Protein AF-A0A831LXU4-F1 (afdb_monomer)

Foldseek 3Di:
DQAPDPPCPDDDDDDDDPPDDDDCVPHDDDDDDLDDDDDDDYDPDDVRVVVVVVVVVVVVVVSVVVVD

pLDDT: mean 88.5, std 12.17, range [52.91, 98.12]

Solvent-accessible surface area (backbone atoms only — not comparable to full-atom values): 4930 Å² total; per-residue (Å²): 98,75,67,83,42,91,75,77,86,66,93,79,89,86,81,86,70,79,100,65,87,82,86,63,85,97,56,91,81,86,86,80,90,88,74,89,90,76,82,92,71,72,49,98,42,70,68,58,43,52,57,47,50,57,52,51,51,52,55,49,51,52,58,53,64,75,76,108

Organism: NCBI:txid1484053

Mean predicted aligned error: 5.19 Å

InterPro domains:
  IPR015865 Riboflavin kinase domain, bacterial/eukaryotic [PF01687] (1-63)
  IPR015865 Riboflavin kinase domain, bacterial/eukaryotic [SM00904] (1-65)
  IPR023465 Riboflavin kinase domain superfamily [G3DSA:2.40.30.30] (1-67)
  IPR023465 Riboflavin kinase domain superfamily [SSF82114] (1-65)
  IPR023468 Riboflavin kinase [PTHR22749] (1-64)

Radius of gyration: 13.98 Å; Cα contacts (8 Å, |Δi|>4): 21; chains: 1; bounding box: 34×29×28 Å

Structure (mmCIF, N/CA/C/O backbone):
data_AF-A0A831LXU4-F1
#
_entry.id   AF-A0A831LXU4-F1
#
loop_
_atom_site.group_PDB
_atom_site.id
_atom_site.type_symbol
_atom_site.label_atom_id
_atom_site.label_alt_id
_atom_site.label_comp_id
_atom_site.label_asym_id
_atom_site.label_entity_id
_atom_site.label_seq_id
_atom_site.pdbx_PDB_ins_code
_atom_site.Cartn_x
_atom_site.Cartn_y
_atom_site.Cartn_z
_atom_site.occupancy
_atom_site.B_iso_or_equiv
_atom_site.auth_seq_id
_atom_site.auth_comp_id
_atom_site.auth_asym_id
_atom_site.auth_atom_id
_atom_site.pdbx_PDB_mode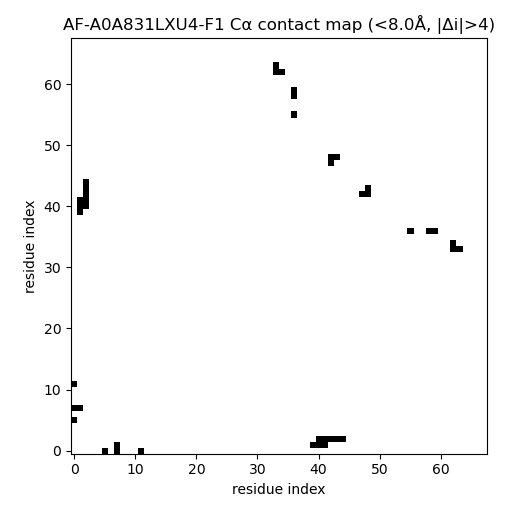l_num
ATOM 1 N N . ARG A 1 1 ? 8.567 9.853 -0.490 1.00 72.00 1 ARG A N 1
ATOM 2 C CA . ARG A 1 1 ? 8.418 9.500 0.953 1.00 72.00 1 ARG A CA 1
ATOM 3 C C . ARG A 1 1 ? 8.491 10.745 1.848 1.00 72.00 1 ARG A C 1
ATOM 5 O O . ARG A 1 1 ? 9.476 10.916 2.559 1.00 72.00 1 ARG A O 1
ATOM 12 N N . PRO A 1 2 ? 7.462 11.602 1.872 1.00 65.31 2 PRO A N 1
ATOM 13 C CA . PRO A 1 2 ? 7.517 12.906 2.551 1.00 65.31 2 PRO A CA 1
ATOM 14 C C . PRO A 1 2 ? 7.769 12.828 4.070 1.00 65.31 2 PRO A C 1
ATOM 16 O O . PRO A 1 2 ? 8.299 13.775 4.650 1.00 65.31 2 PRO A O 1
ATOM 19 N N . THR A 1 3 ? 7.415 11.705 4.703 1.00 74.81 3 THR A N 1
ATOM 20 C CA . THR A 1 3 ? 7.554 11.486 6.153 1.00 74.81 3 THR A CA 1
ATOM 21 C C . THR A 1 3 ? 8.917 10.910 6.558 1.00 74.81 3 THR A C 1
ATOM 23 O O . THR A 1 3 ? 9.395 11.210 7.645 1.00 74.81 3 THR A O 1
ATOM 26 N N . PHE A 1 4 ? 9.569 10.120 5.696 1.00 71.81 4 PHE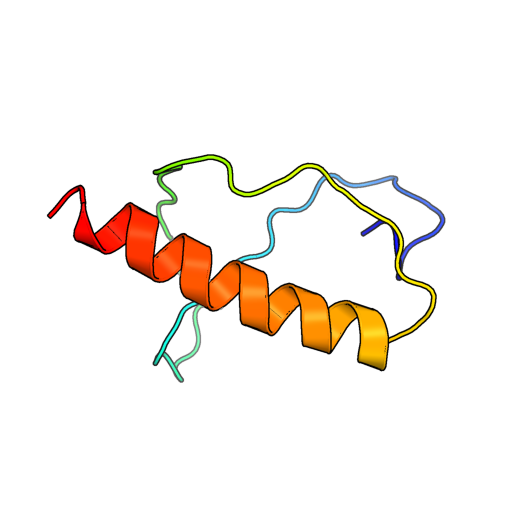 A N 1
ATOM 27 C CA . PHE A 1 4 ? 10.812 9.404 6.040 1.00 71.81 4 PHE A CA 1
ATOM 28 C C . PHE A 1 4 ? 12.038 9.840 5.238 1.00 71.81 4 PHE A C 1
ATOM 30 O O . PHE A 1 4 ? 13.154 9.687 5.722 1.00 71.81 4 PHE A O 1
ATOM 37 N N . ASN A 1 5 ? 11.862 10.383 4.032 1.00 68.31 5 ASN A N 1
ATOM 38 C CA . ASN A 1 5 ? 12.972 10.825 3.199 1.00 68.31 5 ASN A CA 1
ATOM 39 C C . ASN A 1 5 ? 12.872 12.333 2.941 1.00 68.31 5 ASN A C 1
ATOM 41 O O . ASN A 1 5 ? 11.935 12.800 2.294 1.00 68.31 5 ASN A O 1
ATOM 45 N N . LYS A 1 6 ? 13.841 13.084 3.477 1.00 61.03 6 LYS A N 1
ATOM 46 C CA . LYS A 1 6 ? 13.948 14.541 3.312 1.00 61.03 6 LYS A CA 1
ATOM 47 C C . LYS A 1 6 ? 14.639 14.943 1.997 1.00 61.03 6 LYS A C 1
ATOM 49 O O . LYS A 1 6 ? 14.430 16.069 1.563 1.00 61.03 6 LYS A O 1
ATOM 54 N N . ASN A 1 7 ? 15.368 14.024 1.352 1.00 58.12 7 ASN A N 1
ATOM 55 C CA . ASN A 1 7 ? 16.035 14.220 0.058 1.00 58.12 7 ASN A CA 1
ATOM 56 C C . ASN A 1 7 ? 15.282 13.409 -1.007 1.00 58.12 7 ASN A C 1
ATOM 58 O O . ASN A 1 7 ? 15.495 12.208 -1.185 1.00 58.12 7 ASN A O 1
ATOM 62 N N . ALA A 1 8 ? 14.300 14.050 -1.635 1.00 59.41 8 ALA A N 1
ATOM 63 C CA . ALA A 1 8 ? 13.309 13.434 -2.515 1.00 59.41 8 ALA A CA 1
ATOM 64 C C . ALA A 1 8 ? 13.842 13.135 -3.933 1.00 59.41 8 ALA A C 1
ATOM 66 O O . ALA A 1 8 ? 13.154 13.395 -4.916 1.00 59.41 8 ALA A O 1
ATOM 67 N N . ASP A 1 9 ? 15.043 12.570 -4.049 1.00 61.66 9 ASP A N 1
ATOM 68 C CA . ASP A 1 9 ? 15.734 12.453 -5.343 1.00 61.66 9 ASP A CA 1
ATOM 69 C C . ASP A 1 9 ? 15.265 11.264 -6.201 1.00 61.66 9 ASP A C 1
ATOM 71 O O . ASP A 1 9 ? 15.696 11.106 -7.340 1.00 61.66 9 ASP A O 1
ATOM 75 N N . SER A 1 10 ? 14.334 10.436 -5.712 1.00 69.62 10 SER A N 1
ATOM 76 C CA . SER A 1 10 ? 13.712 9.378 -6.519 1.00 69.62 10 SER A CA 1
ATOM 77 C C . SER A 1 10 ? 12.205 9.269 -6.286 1.00 69.62 10 SER A C 1
ATOM 79 O O . SER A 1 10 ? 11.718 9.098 -5.162 1.00 69.62 10 SER A O 1
ATOM 81 N N . ARG A 1 11 ? 11.444 9.347 -7.385 1.00 77.06 11 ARG A N 1
ATOM 82 C CA . ARG A 1 11 ? 10.039 8.928 -7.408 1.00 77.06 11 ARG A CA 1
ATOM 83 C C . ARG A 1 11 ? 10.000 7.419 -7.192 1.00 77.06 11 ARG A C 1
ATOM 85 O O . ARG A 1 11 ? 10.724 6.681 -7.851 1.00 77.06 11 ARG A O 1
ATOM 92 N N . SER A 1 12 ? 9.164 6.975 -6.266 1.00 84.62 12 SER A N 1
ATOM 93 C CA . SER A 1 12 ? 8.960 5.562 -5.946 1.00 84.62 12 SER A CA 1
ATOM 94 C C . SER A 1 12 ? 7.472 5.252 -5.986 1.00 84.62 12 SER A C 1
ATOM 96 O O . SER A 1 12 ? 6.648 6.112 -5.676 1.00 84.62 12 SER A O 1
ATOM 98 N N . ILE A 1 13 ? 7.14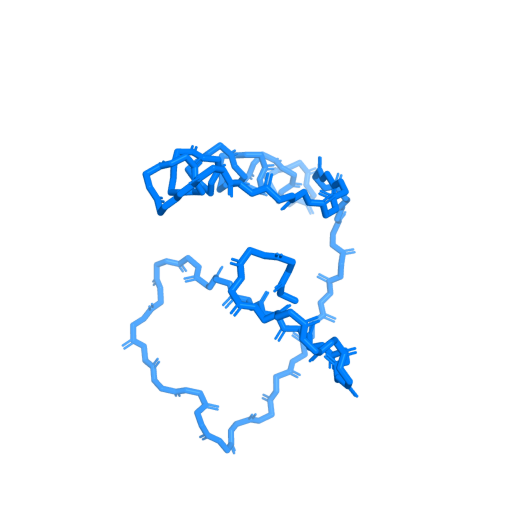5 4.023 -6.375 1.00 88.25 13 ILE A N 1
ATOM 99 C CA . ILE A 1 13 ? 5.813 3.453 -6.208 1.00 88.25 13 ILE A CA 1
ATOM 100 C C . ILE A 1 13 ? 5.915 2.450 -5.065 1.00 88.25 13 ILE A C 1
ATOM 102 O O . ILE A 1 13 ? 6.773 1.570 -5.079 1.00 88.25 13 ILE A O 1
ATOM 106 N N . GLU A 1 14 ? 5.055 2.607 -4.067 1.00 90.44 14 GLU A N 1
ATOM 107 C CA . GLU A 1 14 ? 4.940 1.699 -2.932 1.00 90.44 14 GLU A CA 1
ATOM 108 C C . GLU A 1 14 ? 3.536 1.116 -2.932 1.00 90.44 14 GLU A C 1
ATOM 110 O O . GLU A 1 14 ? 2.553 1.854 -2.997 1.00 90.44 14 GLU A O 1
ATOM 115 N N . VAL A 1 15 ? 3.450 -0.210 -2.872 1.00 92.12 15 VAL A N 1
ATOM 116 C CA . VAL A 1 15 ? 2.184 -0.938 -2.913 1.00 92.12 15 VAL A CA 1
ATOM 117 C C . VAL A 1 15 ? 2.078 -1.773 -1.650 1.00 92.12 15 VAL A C 1
ATOM 119 O O . VAL A 1 15 ? 2.967 -2.562 -1.341 1.00 92.12 15 VAL A O 1
ATOM 122 N N . HIS A 1 16 ? 0.979 -1.604 -0.921 1.00 93.56 16 HIS A N 1
ATOM 123 C CA . HIS A 1 16 ? 0.598 -2.529 0.135 1.00 93.56 16 HIS A CA 1
ATOM 124 C C . HIS A 1 16 ? -0.428 -3.505 -0.441 1.00 93.56 16 HIS A C 1
ATOM 126 O O . HIS A 1 16 ? -1.574 -3.132 -0.678 1.00 93.56 16 HIS A O 1
ATOM 132 N N . ILE A 1 17 ? 0.007 -4.737 -0.704 1.00 93.38 17 ILE A N 1
ATOM 133 C CA . ILE A 1 17 ? -0.856 -5.806 -1.210 1.00 93.38 17 ILE A CA 1
ATOM 134 C C . ILE A 1 17 ? -1.600 -6.408 -0.016 1.00 93.38 17 ILE A C 1
ATOM 136 O O . ILE A 1 17 ? -0.975 -6.823 0.961 1.00 93.38 17 ILE A O 1
ATOM 140 N N . PHE A 1 18 ? -2.931 -6.399 -0.059 1.00 93.12 18 PHE A N 1
ATOM 141 C CA . PHE A 1 18 ? -3.750 -6.947 1.020 1.00 93.12 18 PHE A CA 1
ATOM 142 C C . PHE A 1 18 ? -3.762 -8.474 0.979 1.00 93.12 18 PHE A C 1
ATOM 144 O O . PHE A 1 18 ? -3.760 -9.062 -0.098 1.00 93.12 18 PHE A O 1
ATOM 151 N N . ASP A 1 19 ? -3.776 -9.085 2.167 1.00 92.94 19 ASP A N 1
ATOM 152 C CA . ASP A 1 19 ? -3.917 -10.532 2.379 1.00 92.94 19 ASP A CA 1
ATOM 153 C C . ASP A 1 19 ? -2.922 -11.392 1.568 1.00 92.94 19 ASP A C 1
ATOM 155 O O . ASP A 1 19 ? -3.197 -12.533 1.211 1.00 92.94 19 ASP A O 1
ATOM 159 N N . PHE A 1 20 ? -1.736 -10.834 1.305 1.00 94.88 20 PHE A N 1
ATOM 160 C CA . PHE A 1 20 ? -0.641 -11.456 0.567 1.00 94.88 20 PHE A CA 1
ATOM 161 C C . PHE A 1 20 ? 0.601 -11.562 1.457 1.00 94.88 20 PHE A C 1
ATOM 163 O O . PHE A 1 20 ? 0.960 -10.602 2.143 1.00 94.88 20 PHE A O 1
ATOM 170 N N . SER A 1 21 ? 1.259 -12.723 1.445 1.00 95.31 21 SER A N 1
ATOM 171 C CA . SER A 1 21 ? 2.392 -13.032 2.332 1.00 95.31 21 SER A CA 1
ATOM 172 C C . SER A 1 21 ? 3.605 -13.646 1.628 1.00 95.31 21 SER A C 1
ATOM 174 O O . SER A 1 21 ? 4.515 -14.112 2.310 1.00 95.31 21 SER A O 1
ATOM 176 N N . ASP A 1 22 ? 3.620 -13.660 0.296 1.00 93.88 22 ASP A N 1
ATOM 177 C CA . ASP A 1 22 ? 4.725 -14.210 -0.495 1.00 93.88 22 ASP A CA 1
ATOM 178 C C . ASP A 1 22 ? 5.742 -13.133 -0.909 1.00 93.88 22 ASP A C 1
ATOM 180 O O . ASP A 1 22 ? 5.585 -11.939 -0.645 1.00 93.88 22 ASP A O 1
ATOM 184 N N . ASP A 1 23 ? 6.812 -13.576 -1.566 1.00 94.19 23 ASP A N 1
ATOM 185 C CA . ASP A 1 23 ? 7.881 -12.726 -2.078 1.00 94.19 23 ASP A CA 1
ATOM 186 C C . ASP A 1 23 ? 7.685 -12.391 -3.570 1.00 94.19 23 ASP A C 1
ATOM 188 O O . ASP A 1 23 ? 7.416 -13.263 -4.402 1.00 94.19 23 ASP A O 1
ATOM 192 N N . LEU A 1 24 ? 7.856 -11.113 -3.912 1.00 94.25 24 LEU A N 1
ATOM 193 C CA . LEU A 1 24 ? 7.780 -10.579 -5.273 1.00 94.25 24 LEU A CA 1
ATOM 194 C C . LEU A 1 24 ? 9.128 -10.058 -5.801 1.00 94.25 24 LEU A C 1
ATOM 196 O O . LEU A 1 24 ? 9.171 -9.478 -6.888 1.00 94.25 24 LEU A O 1
ATOM 200 N N . TYR A 1 25 ? 10.242 -10.256 -5.086 1.00 94.62 25 TYR A N 1
ATOM 201 C CA . TYR A 1 25 ? 11.566 -9.900 -5.595 1.00 94.62 25 TYR A CA 1
ATOM 202 C C . TYR A 1 25 ? 11.843 -10.614 -6.925 1.00 94.62 25 TYR A C 1
ATOM 204 O O . TYR A 1 25 ? 11.649 -11.822 -7.075 1.00 94.62 25 TYR A O 1
ATOM 212 N N . ASN A 1 26 ? 12.318 -9.841 -7.907 1.00 94.94 26 ASN A N 1
ATOM 213 C CA . ASN A 1 26 ? 12.600 -10.291 -9.275 1.00 94.94 26 ASN A CA 1
ATOM 214 C C . ASN A 1 26 ? 11.382 -10.853 -10.033 1.00 94.94 26 ASN A C 1
ATOM 216 O O . ASN A 1 26 ? 11.551 -11.558 -11.029 1.00 94.94 26 ASN A O 1
ATOM 220 N N . LYS A 1 27 ? 10.158 -10.559 -9.581 1.00 94.62 27 LYS A N 1
ATOM 221 C CA . LYS A 1 27 ? 8.930 -10.859 -10.320 1.00 94.62 27 LYS A CA 1
ATOM 222 C C . LYS A 1 27 ? 8.496 -9.638 -11.120 1.00 94.62 27 LYS A C 1
ATOM 224 O O . LYS A 1 27 ? 8.578 -8.507 -10.646 1.00 94.62 27 LYS A O 1
ATOM 229 N N . GLU A 1 28 ? 8.011 -9.877 -12.331 1.00 94.88 28 GLU A N 1
ATOM 230 C CA . GLU A 1 28 ? 7.318 -8.853 -13.101 1.00 94.88 28 GLU A CA 1
ATOM 231 C C . GLU A 1 28 ? 5.890 -8.710 -12.567 1.00 94.88 28 GLU A C 1
ATOM 233 O O . GLU A 1 28 ? 5.192 -9.705 -12.365 1.00 94.88 28 GLU A O 1
ATOM 238 N N . ILE A 1 29 ? 5.471 -7.473 -12.310 1.00 93.50 29 ILE A N 1
ATOM 239 C CA . ILE A 1 29 ? 4.128 -7.153 -11.827 1.00 93.50 29 ILE A CA 1
ATOM 240 C C . ILE A 1 29 ? 3.531 -6.037 -12.678 1.00 93.50 29 ILE A C 1
ATOM 242 O O . ILE A 1 29 ? 4.228 -5.121 -13.112 1.00 93.50 29 ILE A O 1
ATOM 246 N N . THR A 1 30 ? 2.220 -6.089 -12.884 1.00 94.88 30 THR A N 1
ATOM 247 C CA . THR A 1 30 ? 1.461 -5.025 -13.545 1.00 94.88 30 THR A CA 1
ATOM 248 C C . THR A 1 30 ? 0.648 -4.265 -12.508 1.00 94.88 30 THR A C 1
ATOM 250 O O . THR A 1 30 ? 0.009 -4.867 -11.648 1.00 94.88 30 THR A O 1
ATOM 253 N N . LEU A 1 31 ? 0.659 -2.935 -12.594 1.00 92.94 31 LEU A N 1
ATOM 254 C CA . LEU A 1 31 ? -0.121 -2.059 -11.726 1.00 92.94 31 LEU A CA 1
ATOM 255 C C . LEU A 1 31 ? -1.204 -1.350 -12.533 1.00 92.94 31 LEU A C 1
ATOM 257 O O . LEU A 1 31 ? -0.938 -0.827 -13.614 1.00 92.94 31 LEU A O 1
ATOM 261 N N . VAL A 1 32 ? -2.408 -1.290 -11.968 1.00 94.00 32 VAL A N 1
ATOM 262 C CA . VAL A 1 32 ? -3.540 -0.541 -12.519 1.00 94.00 32 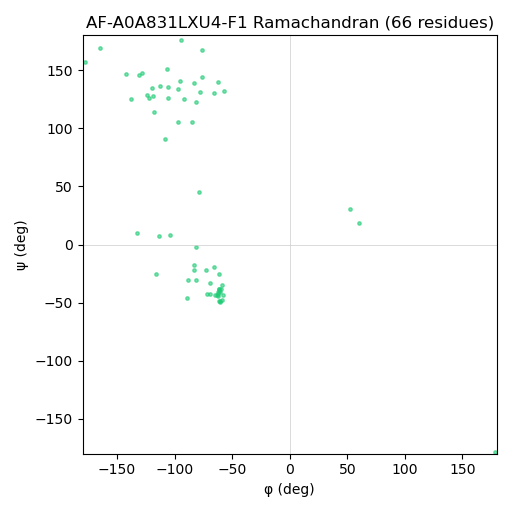VAL A CA 1
ATOM 263 C C . VAL A 1 32 ? -4.035 0.433 -11.458 1.00 94.00 32 VAL A C 1
ATOM 265 O O . VAL A 1 32 ? -4.288 0.053 -10.316 1.00 94.00 32 VAL A O 1
ATOM 268 N N . PHE A 1 33 ? -4.176 1.702 -11.829 1.00 93.62 33 PHE A N 1
ATOM 269 C CA . PHE A 1 33 ? -4.735 2.723 -10.949 1.00 93.62 33 PHE A CA 1
ATOM 270 C C . PHE A 1 33 ? -6.263 2.708 -11.054 1.00 93.62 33 PHE A C 1
ATOM 272 O O . PHE A 1 33 ? -6.813 3.182 -12.043 1.00 93.62 33 PHE A O 1
ATOM 279 N N . ALA A 1 34 ? -6.944 2.172 -10.037 1.00 94.56 34 ALA A N 1
ATOM 280 C CA . ALA A 1 34 ? -8.410 2.089 -10.011 1.00 94.56 34 ALA A CA 1
ATOM 281 C C . ALA A 1 34 ? -9.090 3.399 -9.570 1.00 94.56 34 ALA A C 1
ATOM 283 O O . ALA A 1 34 ? -10.192 3.717 -10.003 1.00 94.56 34 ALA A O 1
ATOM 284 N N . GLY A 1 35 ? -8.437 4.181 -8.708 1.00 94.75 35 GLY A N 1
ATOM 285 C CA . GLY A 1 35 ? -8.978 5.439 -8.205 1.00 94.75 35 GLY A CA 1
ATOM 286 C C . GLY A 1 35 ? -8.004 6.153 -7.273 1.00 94.75 35 GLY A C 1
ATOM 287 O O . GLY A 1 35 ? -7.109 5.538 -6.692 1.00 94.75 35 GLY A O 1
ATOM 288 N N . LYS A 1 36 ? -8.165 7.473 -7.134 1.00 95.56 36 LYS A N 1
ATOM 289 C CA . LYS A 1 36 ? -7.349 8.299 -6.232 1.00 95.56 36 LYS A CA 1
ATOM 290 C C . LYS A 1 36 ? -8.032 8.404 -4.867 1.00 95.56 36 LYS A C 1
ATOM 292 O O . LYS A 1 36 ? -9.159 8.874 -4.789 1.00 95.56 36 LYS A O 1
ATOM 297 N N . ILE A 1 37 ? -7.321 8.041 -3.797 1.00 97.06 37 ILE A N 1
ATOM 298 C CA . ILE A 1 37 ? -7.820 8.151 -2.412 1.00 97.06 37 ILE A CA 1
ATOM 299 C C . ILE A 1 37 ? -7.490 9.523 -1.806 1.00 97.06 37 ILE A C 1
ATOM 301 O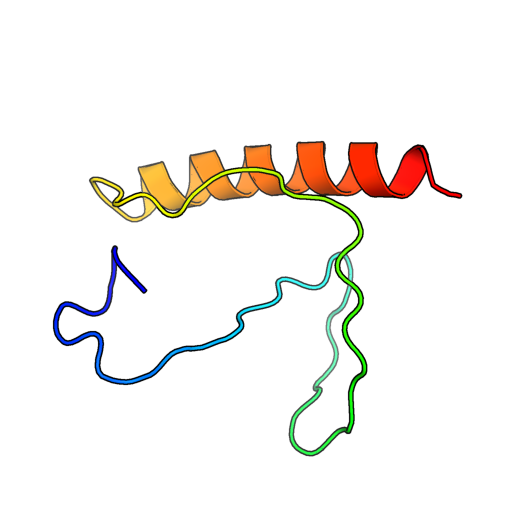 O . ILE A 1 37 ? -8.345 10.152 -1.192 1.00 97.06 37 ILE A O 1
ATOM 305 N N . ARG A 1 38 ? -6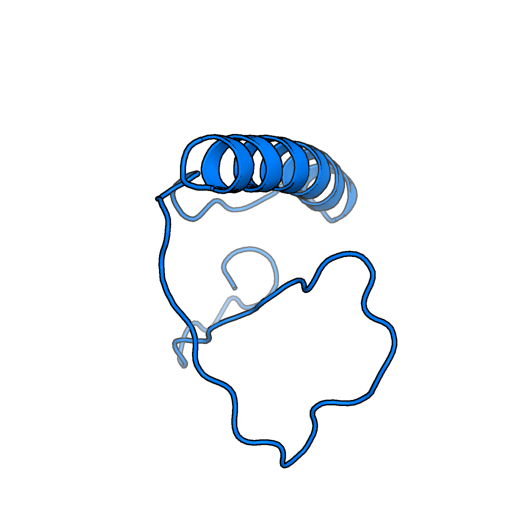.245 9.999 -1.960 1.00 96.62 38 ARG A N 1
ATOM 306 C CA . ARG A 1 38 ? -5.778 11.284 -1.408 1.00 96.62 38 ARG A CA 1
ATOM 307 C C . ARG A 1 38 ? -4.463 11.747 -2.032 1.00 96.62 38 ARG A C 1
ATOM 309 O O . ARG A 1 38 ? -3.785 10.969 -2.698 1.00 96.62 38 ARG A O 1
ATOM 316 N N . ASP A 1 39 ? -4.090 12.993 -1.760 1.00 94.88 39 ASP A N 1
ATOM 317 C CA . ASP A 1 39 ? -2.750 13.519 -2.033 1.00 94.88 39 ASP A CA 1
ATOM 318 C C . ASP A 1 39 ? -1.704 13.036 -1.011 1.00 94.88 39 ASP A C 1
ATOM 320 O O . ASP A 1 39 ? -2.018 12.472 0.051 1.00 94.88 39 ASP A O 1
ATOM 324 N N . GLU A 1 40 ? -0.429 13.252 -1.342 1.00 91.00 40 GLU A N 1
ATOM 325 C CA . GLU A 1 40 ? 0.676 13.048 -0.409 1.00 91.00 40 GLU A CA 1
ATOM 326 C C . GLU A 1 40 ? 0.561 13.992 0.793 1.00 91.00 40 GLU A C 1
ATOM 328 O O . GLU A 1 40 ? 0.237 15.169 0.662 1.00 91.00 40 GLU A O 1
ATOM 333 N N . GLN A 1 41 ? 0.872 13.480 1.983 1.00 90.75 41 GLN A N 1
ATOM 334 C CA . GLN A 1 41 ? 0.865 14.265 3.213 1.00 90.75 41 GLN A CA 1
ATOM 335 C C . GLN A 1 41 ? 2.031 13.849 4.111 1.00 90.75 41 GLN A C 1
ATOM 337 O O . GLN A 1 41 ? 2.427 12.679 4.137 1.00 90.75 41 GLN A O 1
ATOM 342 N N . LYS A 1 42 ? 2.580 14.812 4.854 1.00 91.12 42 LYS A N 1
ATOM 343 C CA . LYS A 1 42 ? 3.526 14.545 5.942 1.00 91.12 42 LYS A CA 1
ATOM 344 C C . LYS A 1 42 ? 2.744 14.191 7.198 1.00 91.12 42 LYS A C 1
ATOM 346 O O . LYS A 1 42 ? 1.757 14.848 7.512 1.00 91.12 42 LYS A O 1
ATOM 351 N N . PHE A 1 43 ? 3.223 13.202 7.941 1.00 94.62 43 PHE A N 1
ATOM 352 C CA . PHE A 1 43 ? 2.668 12.862 9.248 1.00 94.62 43 PHE A CA 1
ATOM 353 C C . PHE A 1 43 ? 3.615 13.299 10.359 1.00 94.62 43 PHE A C 1
ATOM 355 O O . PHE A 1 43 ? 4.831 13.315 10.176 1.00 94.62 43 PHE A O 1
ATOM 362 N N . SER A 1 44 ? 3.053 13.620 11.524 1.00 92.81 44 SER A N 1
ATOM 363 C CA . SER A 1 44 ? 3.819 13.978 12.724 1.00 92.81 44 SER A CA 1
ATOM 364 C C . SER A 1 44 ? 4.644 12.816 13.285 1.00 92.81 44 SER A C 1
ATOM 366 O O . SER A 1 44 ? 5.592 13.044 14.028 1.00 92.81 44 SER A O 1
ATOM 368 N N . GLY A 1 45 ? 4.302 11.576 12.926 1.00 93.12 45 GLY A N 1
ATOM 369 C CA . GLY A 1 45 ? 5.013 10.381 13.358 1.00 93.12 45 GLY A CA 1
ATOM 370 C C . GLY A 1 45 ? 4.387 9.094 12.829 1.00 93.12 45 GLY A C 1
ATOM 371 O O . GLY A 1 45 ? 3.390 9.112 12.099 1.00 93.12 45 GLY A O 1
ATOM 372 N N . VAL A 1 46 ? 4.982 7.966 13.223 1.00 93.50 46 VAL A N 1
ATOM 373 C CA . VAL A 1 46 ? 4.604 6.620 12.762 1.00 93.50 46 VAL A CA 1
ATOM 374 C C . VAL A 1 46 ? 3.166 6.271 13.141 1.00 93.50 46 VAL A C 1
ATOM 376 O O . VAL A 1 46 ? 2.437 5.730 12.317 1.00 93.50 46 VAL A O 1
ATOM 379 N N . GLU A 1 47 ? 2.719 6.630 14.345 1.00 96.38 47 GLU A N 1
ATOM 380 C CA . GLU A 1 47 ? 1.350 6.354 14.799 1.00 96.38 47 GLU A CA 1
ATOM 381 C C . GLU A 1 47 ? 0.299 7.074 13.945 1.00 96.38 47 GLU A C 1
ATOM 383 O O . GLU A 1 47 ? -0.703 6.479 13.540 1.00 96.38 47 GLU A O 1
ATOM 388 N N . ALA A 1 48 ? 0.550 8.346 13.615 1.00 96.50 48 ALA A N 1
ATOM 389 C CA . ALA A 1 48 ? -0.329 9.139 12.762 1.00 96.50 48 ALA A CA 1
ATOM 390 C C . ALA A 1 48 ? -0.389 8.569 11.336 1.00 96.50 48 ALA A C 1
ATOM 392 O O . ALA A 1 48 ? -1.478 8.420 10.779 1.00 96.50 48 ALA A O 1
ATOM 393 N N . LEU A 1 49 ? 0.764 8.178 10.780 1.00 95.75 49 LEU A N 1
ATOM 394 C CA . LEU A 1 49 ? 0.839 7.494 9.490 1.00 95.75 49 LEU A CA 1
ATOM 395 C C . LEU A 1 49 ? 0.068 6.167 9.516 1.00 95.75 49 LEU A C 1
ATOM 397 O O . LEU A 1 49 ? -0.765 5.930 8.647 1.00 95.75 49 LEU A O 1
ATOM 401 N N . ALA A 1 50 ? 0.292 5.320 10.522 1.00 95.94 50 ALA A N 1
ATOM 402 C CA . ALA A 1 50 ? -0.369 4.022 10.644 1.00 95.94 50 ALA A CA 1
ATOM 403 C C . ALA A 1 50 ? -1.894 4.166 10.748 1.00 95.94 50 ALA A C 1
ATOM 405 O O . ALA A 1 50 ? -2.640 3.418 10.113 1.00 95.94 50 ALA A O 1
ATOM 406 N N . LYS A 1 51 ? -2.378 5.159 11.506 1.00 97.75 51 LYS A N 1
ATOM 407 C CA . LYS A 1 51 ? -3.811 5.468 11.593 1.00 97.75 51 LYS A CA 1
ATOM 408 C C . LYS A 1 51 ? -4.384 5.883 10.239 1.00 97.75 51 LYS A C 1
ATOM 410 O O . LYS A 1 51 ? -5.490 5.461 9.906 1.00 97.75 51 LYS A O 1
ATOM 415 N N . GLN A 1 52 ? -3.652 6.680 9.461 1.00 97.69 52 GLN A N 1
ATOM 416 C CA . GLN A 1 52 ? -4.097 7.065 8.126 1.00 97.69 52 GLN A CA 1
ATOM 417 C C . GLN A 1 52 ? -4.082 5.880 7.156 1.00 97.69 52 GLN A C 1
ATOM 419 O O . GLN A 1 52 ? -5.067 5.683 6.457 1.00 97.69 52 GLN A O 1
ATOM 424 N N . LEU A 1 53 ? -3.045 5.039 7.172 1.00 96.75 53 LEU A N 1
ATOM 425 C CA . LEU A 1 53 ? -2.971 3.846 6.321 1.00 96.75 53 LEU A CA 1
ATOM 426 C C . LEU A 1 53 ? -4.138 2.877 6.565 1.00 96.75 53 LEU A C 1
ATOM 428 O O . LEU A 1 53 ? -4.649 2.286 5.619 1.00 96.75 53 LEU A O 1
ATOM 432 N N . LYS A 1 54 ? -4.626 2.757 7.810 1.00 97.38 54 LYS A N 1
ATOM 433 C CA . LYS A 1 54 ? -5.845 1.982 8.111 1.00 97.38 54 LYS A CA 1
ATOM 434 C C . LYS A 1 54 ? -7.087 2.543 7.410 1.00 97.38 54 LYS A C 1
ATOM 436 O O . LYS A 1 54 ? -7.913 1.768 6.945 1.00 97.38 54 LYS A O 1
ATOM 441 N N . ARG A 1 55 ? -7.218 3.871 7.322 1.00 98.12 55 ARG A N 1
ATOM 442 C CA . ARG A 1 55 ? -8.319 4.532 6.596 1.00 98.12 55 ARG A CA 1
ATOM 443 C C . ARG A 1 55 ? -8.158 4.378 5.087 1.00 98.12 55 ARG A C 1
ATOM 445 O O . ARG A 1 55 ? -9.128 4.065 4.409 1.00 98.12 55 ARG A O 1
ATOM 452 N N . ASP A 1 56 ? -6.930 4.536 4.594 1.00 97.62 56 ASP A N 1
ATOM 453 C CA . ASP A 1 56 ? -6.600 4.352 3.180 1.00 97.62 56 ASP A CA 1
ATOM 454 C C . ASP A 1 56 ? -6.927 2.913 2.729 1.00 97.62 56 ASP A C 1
ATOM 456 O O . ASP A 1 56 ? -7.476 2.729 1.648 1.00 97.62 56 ASP A O 1
ATOM 460 N N . LYS A 1 57 ? -6.686 1.898 3.577 1.00 96.88 57 LYS A N 1
ATOM 461 C CA . LYS A 1 57 ? -7.088 0.504 3.309 1.00 96.88 57 LYS A CA 1
ATOM 462 C C . 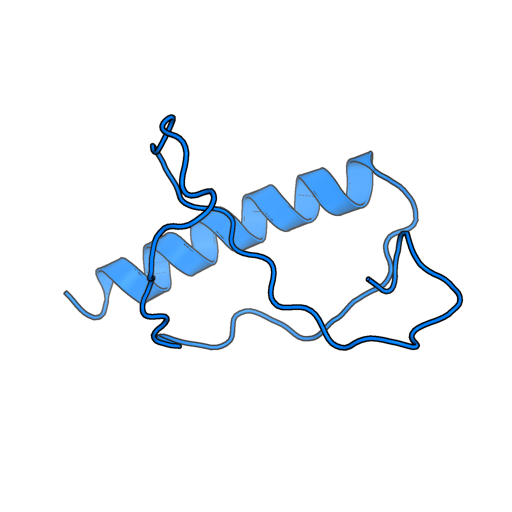LYS A 1 57 ? -8.599 0.357 3.114 1.00 96.88 57 LYS A C 1
ATOM 464 O O . LYS A 1 57 ? -9.013 -0.284 2.155 1.00 96.88 57 LYS A O 1
ATOM 469 N N . VAL A 1 58 ? -9.413 0.934 4.001 1.00 97.31 58 VAL A N 1
ATOM 470 C CA . VAL A 1 58 ? -10.884 0.854 3.896 1.00 97.31 58 VAL A CA 1
ATOM 471 C C . VAL A 1 58 ? -11.366 1.505 2.598 1.00 97.31 58 VAL A C 1
ATOM 473 O O . VAL A 1 58 ? -12.072 0.861 1.830 1.00 97.31 58 VAL A O 1
ATOM 476 N N . ALA A 1 59 ? -10.899 2.720 2.297 1.00 97.19 59 ALA A N 1
ATOM 477 C CA . ALA A 1 59 ? -11.259 3.420 1.063 1.00 97.19 59 ALA A CA 1
ATOM 478 C C . ALA A 1 59 ? -10.820 2.658 -0.203 1.00 97.19 59 ALA A C 1
ATOM 480 O O . ALA A 1 59 ? -11.550 2.618 -1.190 1.00 97.19 59 ALA A O 1
ATOM 481 N N . ALA A 1 60 ? -9.641 2.025 -0.182 1.00 96.75 60 ALA A N 1
ATOM 482 C CA . ALA A 1 60 ? -9.176 1.196 -1.292 1.00 96.75 60 ALA A CA 1
ATOM 483 C C . ALA A 1 60 ? -10.104 -0.004 -1.535 1.00 96.75 60 ALA A C 1
ATOM 485 O O . ALA A 1 60 ? -10.460 -0.274 -2.679 1.00 96.75 60 ALA A O 1
ATOM 486 N N . ILE A 1 61 ? -10.523 -0.697 -0.470 1.00 95.31 61 ILE A N 1
ATOM 487 C CA . ILE A 1 61 ? -11.454 -1.832 -0.561 1.00 95.31 61 ILE A CA 1
ATOM 488 C C . ILE A 1 61 ? -12.808 -1.379 -1.118 1.00 95.31 61 ILE A C 1
ATOM 490 O O . ILE A 1 61 ? -13.359 -2.052 -1.986 1.00 95.31 61 ILE A O 1
ATOM 494 N N . GLU A 1 62 ? -13.326 -0.233 -0.675 1.00 95.81 62 GLU A N 1
ATOM 495 C CA . GLU A 1 62 ? -14.574 0.338 -1.197 1.00 95.81 62 GLU A CA 1
ATOM 496 C C . GLU A 1 62 ? -14.479 0.646 -2.700 1.00 95.81 62 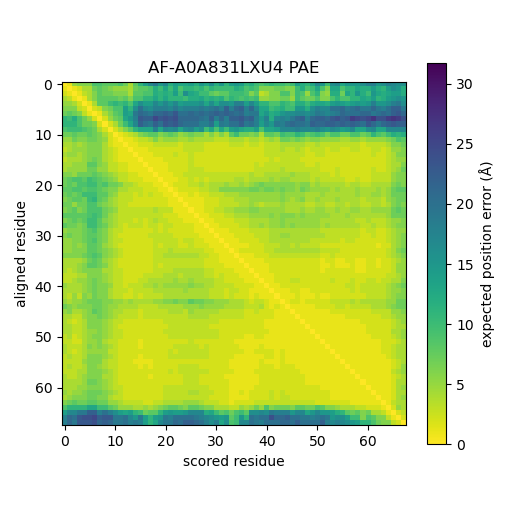GLU A C 1
ATOM 498 O O . GLU A 1 62 ? -15.333 0.206 -3.466 1.00 95.81 62 GLU A O 1
ATOM 503 N N . ILE A 1 63 ? -13.411 1.321 -3.149 1.00 95.38 63 ILE A N 1
ATOM 504 C CA . ILE A 1 63 ? -13.179 1.614 -4.577 1.00 95.38 63 ILE A CA 1
ATOM 505 C C . ILE A 1 63 ? -13.116 0.325 -5.402 1.00 95.38 63 ILE A C 1
ATOM 507 O O . ILE A 1 63 ? -13.686 0.262 -6.490 1.00 95.38 63 ILE A O 1
ATOM 511 N N . LEU A 1 64 ? -12.426 -0.703 -4.908 1.00 91.75 64 LEU A N 1
ATOM 512 C CA . LEU A 1 64 ? -12.302 -1.978 -5.616 1.00 91.75 64 LEU A CA 1
ATOM 513 C C . LEU A 1 64 ? -13.628 -2.749 -5.659 1.00 91.75 64 LEU A C 1
ATOM 515 O O . LEU A 1 64 ? -13.908 -3.395 -6.660 1.00 91.75 64 LEU A O 1
ATOM 519 N N . SER A 1 65 ? -14.460 -2.635 -4.622 1.00 89.44 65 SER A N 1
ATOM 520 C CA . SER A 1 65 ? -15.764 -3.313 -4.546 1.00 89.44 65 SER A CA 1
ATOM 521 C C . SER A 1 65 ? -16.823 -2.703 -5.469 1.00 89.44 65 SER A C 1
ATOM 523 O O . SER A 1 65 ? -17.798 -3.368 -5.788 1.00 89.44 65 SER A O 1
ATOM 525 N N . ILE A 1 66 ? -16.661 -1.441 -5.877 1.00 73.31 66 ILE A N 1
ATOM 526 C CA . ILE A 1 66 ? -17.582 -0.750 -6.801 1.00 73.31 66 ILE A CA 1
ATOM 527 C C . ILE A 1 66 ? -17.259 -1.072 -8.272 1.00 73.31 66 ILE A C 1
ATOM 529 O O . ILE A 1 66 ? -18.111 -0.917 -9.142 1.00 73.31 66 ILE A O 1
ATOM 533 N N . ASN A 1 67 ? -16.027 -1.503 -8.554 1.00 57.56 67 ASN A N 1
ATOM 534 C CA . ASN A 1 67 ? -15.528 -1.763 -9.908 1.00 57.56 67 ASN A CA 1
ATOM 535 C C . ASN A 1 67 ? -15.453 -3.265 -10.260 1.00 57.56 67 ASN A C 1
ATOM 537 O O . ASN A 1 67 ? -14.897 -3.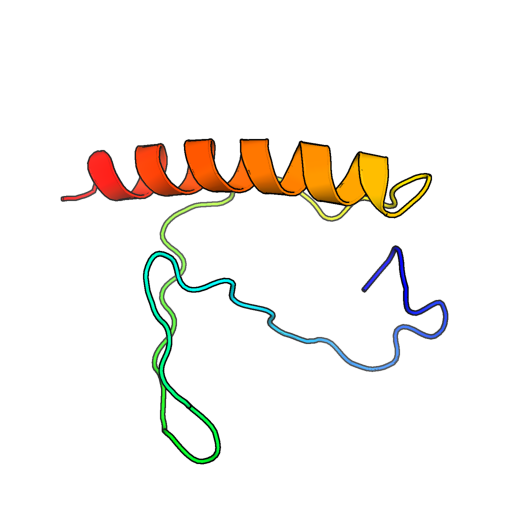611 -11.304 1.00 57.56 67 ASN A O 1
ATOM 541 N N . LEU A 1 68 ? -15.984 -4.132 -9.392 1.00 52.91 68 LEU A N 1
ATOM 542 C CA . LEU A 1 68 ? -16.171 -5.575 -9.590 1.00 52.91 68 LEU A CA 1
ATOM 543 C C . LEU A 1 68 ? -17.664 -5.881 -9.735 1.00 52.91 68 LEU A C 1
ATOM 545 O O . LEU A 1 68 ? -17.990 -6.755 -10.567 1.00 52.91 68 LEU A O 1
#

Secondary structure (DSSP, 8-state):
-TTT-SS--S-------TT--S--TT-----------------SSHHHHHHHHHHHHHHHHHHHHH--

Sequence (68 aa):
RPTFNKNADSRSIEVHIFDFSDDLYNKEITLVFAGKIRDEQKFSGVEALAKQLKRDKVAAIEILSINL